Protein AF-A0A8K0MNE6-F1 (afdb_monomer_lite)

Organism: NCBI:txid2594499

Sequence (182 aa):
MGFVEKFNNKGNHTYKLGYNEFSDLTTQEFLTYYIGYKKPTHYSKSSGSKSFMYENLTTLQLAWIGKTKELSPLSSTKVNMEKVVNQLFEKRPKQFGIEGALPLKRDLTRFVKWPMTVQIQRKRRILRQRLKVPPALNQFTKTLDKNLPTSLFKMLLKYRPEDKAAKKECLLKRAQAKADLL

Secondary structure (DSSP, 8-state):
-HHHHHHHTT---SS-----TTSS--HHHHHHHHH-----SS----S---------TTTTSSSSS----PPPPP------------TT-------BSTTSBPPPP---TTTS---HHHHHHHHHHHHHHHS---HHHHGGGSPPPSHHHHHHHHHHHHTPPPPHHHHHHHHHHHHHHHHTT-

Structure (mmCIF, N/CA/C/O backbone):
data_AF-A0A8K0MNE6-F1
#
_entry.id   AF-A0A8K0MNE6-F1
#
loop_
_atom_site.group_PDB
_atom_site.id
_atom_site.type_symbol
_atom_site.label_atom_id
_atom_site.label_alt_id
_atom_site.label_comp_id
_atom_site.label_asym_id
_atom_site.label_entity_id
_atom_site.label_seq_id
_atom_site.pdbx_PDB_ins_code
_atom_site.Cartn_x
_atom_site.Cartn_y
_atom_site.Cartn_z
_atom_site.occupancy
_atom_site.B_iso_or_equiv
_atom_site.auth_seq_id
_atom_site.auth_comp_id
_atom_site.auth_asym_id
_atom_site.auth_atom_id
_atom_site.pdbx_PDB_model_num
ATOM 1 N N . MET A 1 1 ? 6.691 30.026 -12.404 1.00 59.22 1 MET A N 1
ATOM 2 C CA . MET A 1 1 ? 5.720 30.759 -11.560 1.00 59.22 1 MET A CA 1
ATOM 3 C C . MET A 1 1 ? 4.445 31.214 -12.280 1.00 59.22 1 MET A C 1
ATOM 5 O O . MET A 1 1 ? 3.409 31.267 -11.636 1.00 59.22 1 MET A O 1
ATOM 9 N N . GLY A 1 2 ? 4.445 31.462 -13.597 1.00 71.50 2 GLY A N 1
ATOM 10 C CA . GLY A 1 2 ? 3.305 32.120 -14.261 1.00 71.50 2 GLY A CA 1
ATOM 11 C C . GLY A 1 2 ? 2.041 31.295 -14.561 1.00 71.50 2 GLY A C 1
ATOM 12 O O . GLY A 1 2 ? 1.123 31.847 -15.149 1.00 71.50 2 GLY A O 1
ATOM 13 N N . PHE A 1 3 ? 1.951 29.998 -14.237 1.00 78.06 3 PHE A N 1
ATOM 14 C CA . PHE A 1 3 ? 0.751 29.201 -14.571 1.00 78.06 3 PHE A CA 1
ATOM 15 C C . PHE A 1 3 ? -0.410 29.447 -13.596 1.00 78.06 3 PHE A C 1
ATOM 17 O O . PHE A 1 3 ? -1.536 29.683 -14.024 1.00 78.06 3 PHE A O 1
ATOM 24 N N . VAL A 1 4 ? -0.121 29.443 -12.291 1.00 82.25 4 VAL A N 1
ATOM 25 C CA . VAL A 1 4 ? -1.119 29.667 -11.230 1.00 82.25 4 VAL A CA 1
ATOM 26 C C . VAL A 1 4 ? -1.708 31.078 -11.323 1.00 82.25 4 VAL A C 1
ATOM 28 O O . VAL A 1 4 ? -2.921 31.247 -11.247 1.00 82.25 4 VAL A O 1
ATOM 31 N N . GLU A 1 5 ? -0.867 32.079 -11.582 1.00 83.12 5 GLU A N 1
ATOM 32 C CA . GLU A 1 5 ? -1.290 33.473 -11.762 1.00 83.12 5 GLU A CA 1
ATOM 33 C C . GLU A 1 5 ? -2.147 33.658 -13.020 1.00 83.12 5 GLU A C 1
ATOM 35 O O . GLU A 1 5 ? -3.232 34.230 -12.948 1.00 83.12 5 GLU A O 1
ATOM 40 N N . LYS A 1 6 ? -1.720 33.103 -14.165 1.00 87.12 6 LYS A N 1
ATOM 41 C CA . LYS A 1 6 ? -2.508 33.141 -15.408 1.00 87.12 6 LYS A CA 1
ATOM 42 C C . LYS A 1 6 ? -3.863 32.450 -15.258 1.00 87.12 6 LYS A C 1
ATOM 44 O O . LYS A 1 6 ? -4.834 32.919 -15.840 1.00 87.12 6 LYS A O 1
ATOM 49 N N . PHE A 1 7 ? -3.935 31.357 -14.494 1.00 84.00 7 PHE A N 1
ATOM 50 C CA . PHE A 1 7 ? -5.188 30.658 -14.210 1.00 84.00 7 PHE A CA 1
ATOM 51 C C . PHE A 1 7 ? -6.107 31.503 -13.323 1.00 84.00 7 PHE A C 1
ATOM 53 O O . PHE A 1 7 ? -7.254 31.733 -13.683 1.00 84.00 7 PHE A O 1
ATOM 60 N N . ASN A 1 8 ? -5.597 32.045 -12.216 1.00 84.81 8 ASN A N 1
ATOM 61 C CA . ASN A 1 8 ? -6.397 32.857 -11.293 1.00 84.81 8 ASN A CA 1
ATOM 62 C C . ASN A 1 8 ? -6.928 34.152 -11.930 1.00 84.81 8 ASN A C 1
ATOM 64 O O . ASN A 1 8 ? -8.013 34.605 -11.572 1.00 84.81 8 ASN A O 1
ATOM 68 N N . ASN A 1 9 ? -6.197 34.721 -12.890 1.00 85.88 9 ASN A N 1
ATOM 69 C CA . ASN A 1 9 ? -6.593 35.943 -13.591 1.00 85.88 9 ASN A CA 1
ATOM 70 C C . ASN A 1 9 ? -7.621 35.701 -14.712 1.00 85.88 9 ASN A C 1
ATOM 72 O O . ASN A 1 9 ? -8.207 36.659 -15.208 1.00 85.88 9 ASN A O 1
ATOM 76 N N . LYS A 1 10 ? -7.869 34.446 -15.121 1.00 83.31 10 LYS A N 1
ATOM 77 C CA . LYS A 1 10 ? -8.731 34.107 -16.271 1.00 83.31 10 LYS A CA 1
ATOM 78 C C . LYS A 1 10 ? -10.233 34.033 -15.939 1.00 83.31 10 LYS A C 1
ATOM 80 O O . LYS A 1 10 ? -10.999 33.573 -16.774 1.00 83.31 10 LYS A O 1
ATOM 85 N N . GLY A 1 11 ? -10.637 34.505 -14.754 1.00 71.00 11 GLY A N 1
ATOM 86 C CA . GLY A 1 11 ? -12.006 34.857 -14.351 1.00 71.00 11 GLY A CA 1
ATOM 87 C C . GLY A 1 11 ? -13.129 33.941 -14.850 1.00 71.00 11 GLY A C 1
ATOM 88 O O . GLY A 1 11 ? -13.609 34.139 -15.954 1.00 71.00 11 GLY A O 1
ATOM 89 N N . ASN A 1 12 ? -13.537 32.966 -14.023 1.00 77.38 12 ASN A N 1
ATOM 90 C CA . ASN A 1 12 ? -14.841 32.260 -13.985 1.00 77.38 12 ASN A CA 1
ATOM 91 C C . ASN A 1 12 ? -14.728 31.057 -13.021 1.00 77.38 12 ASN A C 1
ATOM 93 O O . ASN A 1 12 ? -15.023 29.914 -13.378 1.00 77.38 12 ASN A O 1
ATOM 97 N N . HIS A 1 13 ? -14.124 31.253 -11.844 1.00 81.19 13 HIS A N 1
ATOM 98 C CA . HIS A 1 13 ? -13.764 30.166 -10.923 1.00 81.19 13 HIS A CA 1
ATOM 99 C C . HIS A 1 13 ? -14.214 30.558 -9.515 1.00 81.19 13 HIS A C 1
ATOM 101 O O . HIS A 1 13 ? -13.959 31.675 -9.074 1.00 81.19 13 HIS A O 1
ATOM 107 N N . THR A 1 14 ? -14.864 29.649 -8.790 1.00 85.69 14 THR A N 1
ATOM 108 C CA . THR A 1 14 ? -15.311 29.870 -7.399 1.00 85.69 14 THR A CA 1
ATOM 109 C C . THR A 1 14 ? -14.202 29.644 -6.365 1.00 85.69 14 THR A C 1
ATOM 111 O O . THR A 1 14 ? -14.434 29.758 -5.165 1.00 85.69 14 THR A O 1
ATOM 114 N N . TYR A 1 15 ? -12.990 29.312 -6.816 1.00 78.12 15 TYR A N 1
ATOM 115 C CA . TYR A 1 15 ? -11.825 29.026 -5.986 1.00 78.12 15 TYR A CA 1
ATOM 116 C C . TYR A 1 15 ? -10.547 29.563 -6.641 1.00 78.12 15 TYR A C 1
ATOM 118 O O . TYR A 1 15 ? -10.470 29.697 -7.862 1.00 78.12 15 TYR A O 1
ATOM 126 N N . LYS A 1 16 ? -9.532 29.852 -5.819 1.00 79.94 16 LYS A N 1
ATOM 127 C CA . LYS A 1 16 ? -8.205 30.299 -6.263 1.00 79.94 16 LYS A CA 1
ATOM 128 C C . LYS A 1 16 ? -7.199 29.164 -6.111 1.00 79.94 16 LYS A C 1
ATOM 130 O O . LYS A 1 16 ? -7.190 28.480 -5.088 1.00 79.94 16 LYS A O 1
ATOM 135 N N . LEU A 1 17 ? -6.352 28.966 -7.116 1.00 83.81 17 LEU A N 1
ATOM 136 C CA . LEU A 1 17 ? -5.204 28.073 -6.999 1.00 83.81 17 LEU A CA 1
ATOM 137 C C . LEU A 1 17 ? -4.091 28.804 -6.244 1.00 83.81 17 LEU A C 1
ATOM 139 O O . LEU A 1 17 ? -3.763 29.943 -6.566 1.00 83.81 17 LEU A O 1
ATOM 143 N N . GLY A 1 18 ? -3.520 28.154 -5.237 1.00 79.12 18 GLY A N 1
ATOM 144 C CA . GLY A 1 18 ? -2.343 28.628 -4.513 1.00 79.12 18 GLY A CA 1
ATOM 145 C C . GLY A 1 18 ? -1.219 27.608 -4.623 1.00 79.12 18 GLY A C 1
ATOM 146 O O . GLY A 1 18 ? -1.474 26.419 -4.839 1.00 79.12 18 GLY A O 1
ATOM 147 N N . TYR A 1 19 ? 0.023 28.064 -4.482 1.00 76.19 19 TYR A N 1
ATOM 148 C CA . TYR A 1 19 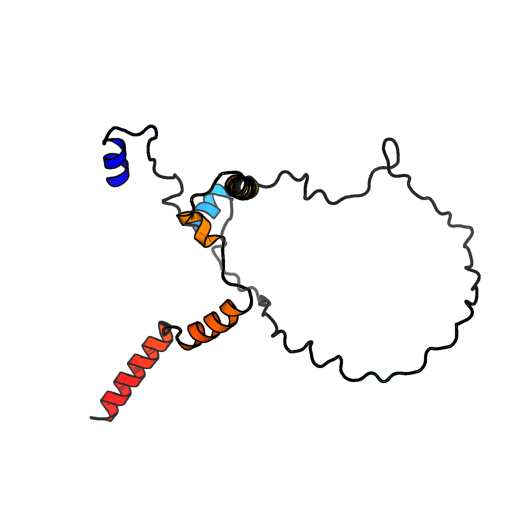? 1.136 27.145 -4.283 1.00 76.19 19 TYR A CA 1
ATOM 149 C C . TYR A 1 19 ? 0.998 26.499 -2.903 1.00 76.19 19 TYR A C 1
ATOM 151 O O . TYR A 1 19 ? 0.651 27.157 -1.925 1.00 76.19 19 TYR A O 1
ATOM 159 N N . ASN A 1 20 ? 1.206 25.186 -2.844 1.00 79.06 20 ASN A N 1
ATOM 160 C CA . ASN A 1 20 ? 1.273 24.479 -1.576 1.00 79.06 20 ASN A CA 1
ATOM 161 C C . ASN A 1 20 ? 2.564 24.907 -0.872 1.00 79.06 20 ASN A C 1
ATOM 163 O O . ASN A 1 20 ? 3.622 24.779 -1.472 1.00 79.06 20 ASN A O 1
ATOM 167 N N . GLU A 1 21 ? 2.505 25.337 0.386 1.00 76.06 21 GLU A N 1
ATOM 168 C CA . GLU A 1 21 ? 3.690 25.766 1.158 1.00 76.06 21 GLU A CA 1
ATOM 169 C C . GLU A 1 21 ? 4.775 24.678 1.247 1.00 76.06 21 GLU A C 1
ATOM 171 O O . GLU A 1 21 ? 5.940 24.961 1.499 1.00 76.06 21 GLU A O 1
ATOM 176 N N . PHE A 1 22 ? 4.402 23.422 0.990 1.00 75.12 22 PHE A N 1
ATOM 177 C CA . PHE A 1 22 ? 5.306 22.275 0.974 1.00 75.12 22 PHE A CA 1
ATOM 178 C C . PHE A 1 22 ? 5.757 21.844 -0.429 1.00 75.12 22 PHE A C 1
ATOM 180 O O . PHE A 1 22 ? 6.366 20.784 -0.549 1.00 75.12 22 PHE A O 1
ATOM 187 N N . SER A 1 23 ? 5.423 22.577 -1.500 1.00 69.94 23 SER A N 1
ATOM 188 C CA . SER A 1 23 ? 5.816 22.193 -2.869 1.00 69.94 23 SER A CA 1
ATOM 189 C C . SER A 1 23 ? 7.316 22.284 -3.102 1.00 69.94 23 SER A C 1
ATOM 191 O O . SER A 1 23 ? 7.852 21.506 -3.887 1.00 69.94 23 SER A O 1
ATOM 193 N N . ASP A 1 24 ? 7.964 23.209 -2.398 1.00 77.12 24 ASP A N 1
ATOM 194 C CA . ASP A 1 24 ? 9.373 23.540 -2.598 1.00 77.12 24 ASP A CA 1
ATOM 195 C C . ASP A 1 24 ? 10.275 22.806 -1.595 1.00 77.12 24 ASP A C 1
ATOM 197 O O . ASP A 1 24 ? 11.495 22.874 -1.699 1.00 77.12 24 ASP A O 1
ATOM 201 N N . LEU A 1 25 ? 9.685 22.065 -0.646 1.00 78.88 25 LEU A N 1
ATOM 202 C CA . LEU A 1 25 ? 10.427 21.281 0.333 1.00 78.88 25 LEU A CA 1
ATOM 203 C C . LEU A 1 25 ? 10.657 19.858 -0.171 1.00 78.88 25 LEU A C 1
ATOM 205 O O . LEU A 1 25 ? 9.726 19.104 -0.475 1.00 78.88 25 LEU A O 1
ATOM 209 N N . THR A 1 26 ? 11.917 19.441 -0.161 1.00 81.94 26 THR A N 1
ATOM 210 C CA . THR A 1 26 ? 12.273 18.029 -0.282 1.00 81.94 26 THR A CA 1
ATOM 211 C C . THR A 1 26 ? 11.704 17.251 0.905 1.00 81.94 26 THR A C 1
ATOM 213 O O . THR A 1 26 ? 11.478 17.777 1.998 1.00 81.94 26 THR A O 1
ATOM 216 N N . THR A 1 27 ? 11.505 15.944 0.729 1.00 78.31 27 THR A N 1
ATOM 217 C CA . THR A 1 27 ? 11.056 15.073 1.827 1.00 78.31 27 THR A CA 1
ATOM 218 C C . THR A 1 27 ? 11.963 15.170 3.050 1.00 78.31 27 THR A C 1
ATOM 220 O O . THR A 1 27 ? 11.479 15.042 4.168 1.00 78.31 27 THR A O 1
ATOM 223 N N . GLN A 1 28 ? 13.258 15.425 2.856 1.00 75.50 28 GLN A N 1
ATOM 224 C CA . GLN A 1 28 ? 14.206 15.593 3.954 1.00 75.50 28 GLN A CA 1
ATOM 225 C C . GLN A 1 28 ? 13.960 16.900 4.712 1.00 75.50 28 GLN A C 1
ATOM 227 O O . GLN A 1 28 ? 13.830 16.859 5.933 1.00 75.50 28 GLN A O 1
ATOM 232 N N . GLU A 1 29 ? 13.820 18.020 4.002 1.00 80.62 29 GLU A N 1
ATOM 233 C CA . GLU A 1 29 ? 13.553 19.334 4.602 1.00 80.62 29 GLU A CA 1
ATOM 234 C C . GLU A 1 29 ? 12.220 19.358 5.356 1.00 80.62 29 GLU A C 1
ATOM 236 O O . GLU A 1 29 ? 12.121 19.892 6.462 1.00 80.62 29 GLU A O 1
ATOM 241 N N . PHE A 1 30 ? 11.191 18.708 4.814 1.00 79.69 30 PHE A N 1
ATOM 242 C CA . PHE A 1 30 ? 9.907 18.604 5.500 1.00 79.69 30 PHE A CA 1
ATOM 243 C C . PHE A 1 30 ? 10.026 17.861 6.845 1.00 79.69 30 PHE A C 1
ATOM 245 O O . PHE A 1 30 ? 9.495 18.321 7.859 1.00 79.69 30 PHE A O 1
ATOM 252 N N . LEU A 1 31 ? 10.747 16.730 6.883 1.00 80.75 31 LEU A N 1
ATOM 253 C CA . LEU A 1 31 ? 10.957 15.954 8.113 1.00 80.75 31 LEU A CA 1
ATOM 254 C C . LEU A 1 31 ? 11.739 16.751 9.170 1.00 80.75 31 LEU A C 1
ATOM 256 O O . LEU A 1 31 ? 11.421 16.677 10.360 1.00 80.75 31 LEU A O 1
ATOM 260 N N . THR A 1 32 ? 12.756 17.503 8.750 1.00 77.75 32 THR A N 1
ATOM 261 C CA . THR A 1 32 ? 13.617 18.257 9.668 1.00 77.75 32 THR A CA 1
ATOM 262 C C . THR A 1 32 ? 12.877 19.427 10.308 1.00 77.75 32 THR A C 1
ATOM 264 O O . THR A 1 32 ? 12.919 19.561 11.531 1.00 77.75 32 THR A O 1
ATOM 267 N N . TYR A 1 33 ? 12.175 20.246 9.515 1.00 77.06 33 TYR A N 1
ATOM 268 C CA . TYR A 1 33 ? 11.545 21.478 10.006 1.00 77.06 33 TYR A CA 1
ATOM 269 C C . TYR A 1 33 ? 10.238 21.231 10.762 1.00 77.06 33 TYR A C 1
ATOM 271 O O . TYR A 1 33 ? 9.994 21.875 11.778 1.00 77.06 33 TYR A O 1
ATOM 279 N N . TYR A 1 34 ? 9.411 20.285 10.310 1.00 78.00 34 TYR A N 1
ATOM 280 C CA . TYR A 1 34 ? 8.071 20.092 10.881 1.00 78.00 34 TYR A CA 1
ATOM 281 C C . TYR A 1 34 ? 7.979 18.946 11.884 1.00 78.00 34 TYR A C 1
ATOM 283 O O . TYR A 1 34 ? 7.074 18.929 12.716 1.00 78.00 34 TYR A O 1
ATOM 291 N N . ILE A 1 35 ? 8.886 17.973 11.809 1.00 79.25 35 ILE A N 1
ATOM 292 C CA . ILE A 1 35 ? 8.827 16.753 12.631 1.00 79.25 35 ILE A CA 1
ATOM 293 C C . ILE A 1 35 ? 9.985 16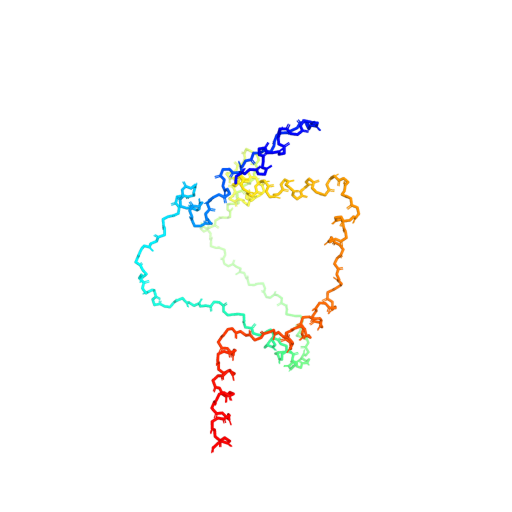.709 13.639 1.00 79.25 35 ILE A C 1
ATOM 295 O O . ILE A 1 35 ? 10.044 15.815 14.478 1.00 79.25 35 ILE A O 1
ATOM 299 N N . GLY A 1 36 ? 10.901 17.685 13.590 1.00 73.31 36 GLY A N 1
ATOM 300 C CA . GLY A 1 36 ? 12.042 17.778 14.503 1.00 73.31 36 GLY A CA 1
ATOM 301 C C . GLY A 1 36 ? 13.049 16.638 14.336 1.00 73.31 36 GLY A C 1
ATOM 302 O O . GLY A 1 36 ? 13.847 16.376 15.237 1.00 73.31 36 GLY A O 1
ATOM 303 N N . TYR A 1 37 ? 13.020 15.933 13.200 1.00 67.62 37 TYR A N 1
ATOM 304 C CA . TYR A 1 37 ? 13.916 14.813 12.945 1.00 67.62 37 TYR A CA 1
ATOM 305 C C . TYR A 1 37 ? 15.313 15.329 12.580 1.00 67.62 37 TYR A C 1
ATOM 307 O O . TYR A 1 37 ? 15.544 15.781 11.460 1.00 67.62 37 TYR A O 1
ATOM 315 N N . LYS A 1 38 ? 16.267 15.265 13.516 1.00 66.94 38 LYS A N 1
ATOM 316 C CA . LYS A 1 38 ? 17.671 15.615 13.251 1.00 66.94 38 LYS A CA 1
ATOM 317 C C . LYS A 1 38 ? 18.404 14.421 12.633 1.00 66.94 38 LYS A C 1
ATOM 319 O O . LYS A 1 38 ? 18.664 13.430 13.311 1.00 66.94 38 LYS A O 1
ATOM 324 N N . LYS A 1 39 ? 18.753 14.516 11.346 1.00 62.16 39 LYS A N 1
ATOM 325 C CA . LYS A 1 39 ? 19.604 13.524 10.670 1.00 62.16 39 LYS A CA 1
ATOM 326 C C . LYS A 1 39 ? 21.042 13.639 11.211 1.00 62.16 39 LYS A C 1
ATOM 328 O O . LYS A 1 39 ? 21.617 14.720 11.102 1.00 62.16 39 LYS A O 1
ATOM 333 N N . PRO A 1 40 ? 21.641 12.571 11.765 1.00 63.16 40 PRO A N 1
ATOM 334 C CA . PRO A 1 40 ? 23.030 12.613 12.209 1.00 63.16 40 PRO A CA 1
ATOM 335 C C . PRO A 1 40 ? 23.969 12.844 11.014 1.00 63.16 40 PRO A C 1
ATOM 337 O O . PRO A 1 40 ? 23.878 12.161 9.993 1.00 63.16 40 PRO A O 1
ATOM 340 N N . THR A 1 41 ? 24.864 13.826 11.148 1.00 59.28 41 THR A N 1
ATOM 341 C CA . THR A 1 41 ? 25.866 14.244 10.146 1.00 59.28 41 THR A CA 1
ATOM 342 C C . THR A 1 41 ? 27.102 13.348 10.110 1.00 59.28 41 THR A C 1
ATOM 344 O O . THR A 1 41 ? 27.932 13.472 9.216 1.00 59.28 41 THR A O 1
ATOM 347 N N . HIS A 1 42 ? 27.209 12.404 11.043 1.00 50.66 42 HIS A N 1
ATOM 348 C CA . HIS A 1 42 ? 28.301 11.443 11.116 1.00 50.66 42 HIS A CA 1
ATOM 349 C C . HIS A 1 42 ? 27.694 10.046 11.065 1.00 50.66 42 HIS A C 1
ATOM 351 O O . HIS A 1 42 ? 26.983 9.626 11.979 1.00 50.66 42 HIS A O 1
ATOM 357 N N . TYR A 1 43 ? 27.940 9.331 9.969 1.00 50.84 43 TYR A N 1
ATOM 358 C CA . TYR A 1 43 ? 27.625 7.912 9.885 1.00 50.84 43 TYR A CA 1
ATOM 359 C C . TYR A 1 43 ? 28.606 7.155 10.781 1.00 50.84 43 TYR A C 1
ATOM 361 O O . TYR A 1 43 ? 29.657 6.699 10.332 1.00 50.84 43 TYR A O 1
ATOM 369 N N . SER A 1 44 ? 28.268 7.018 12.060 1.00 53.56 44 SER A N 1
ATOM 370 C CA . SER A 1 44 ? 28.874 5.996 12.904 1.00 53.56 44 SER A CA 1
ATOM 371 C C . SER A 1 44 ? 28.543 4.650 12.265 1.00 53.56 44 SER A C 1
ATOM 373 O O . SER A 1 44 ? 27.369 4.290 12.152 1.00 53.56 44 SER A O 1
ATOM 375 N N . LYS A 1 45 ? 29.564 3.930 11.786 1.00 49.38 45 LYS A N 1
ATOM 376 C CA . LYS A 1 45 ? 29.427 2.543 11.329 1.00 49.38 45 LYS A CA 1
ATOM 377 C C . LYS A 1 45 ? 28.854 1.735 12.493 1.00 49.38 45 LYS A C 1
ATOM 379 O O . LYS A 1 45 ? 29.587 1.359 13.399 1.00 49.38 45 LYS A O 1
ATOM 384 N N . SER A 1 46 ? 27.545 1.497 12.488 1.00 50.59 46 SER A N 1
ATOM 385 C CA . SER A 1 46 ? 26.961 0.478 13.347 1.00 50.59 46 SER A CA 1
ATOM 386 C C . SER A 1 46 ? 27.389 -0.866 12.775 1.00 50.59 46 SER A C 1
ATOM 388 O O . SER A 1 46 ? 27.044 -1.241 11.653 1.00 50.59 46 SER A O 1
ATOM 390 N N . SER A 1 47 ? 28.225 -1.569 13.527 1.00 59.62 47 SER A N 1
ATOM 391 C CA . SER A 1 47 ? 28.495 -2.976 13.301 1.00 59.62 47 SER A CA 1
ATOM 392 C C . SER A 1 47 ? 27.172 -3.739 13.422 1.00 59.62 47 SER A C 1
ATOM 394 O O . SER A 1 47 ? 26.586 -3.842 14.494 1.00 59.62 47 SER A O 1
ATOM 396 N N . GLY A 1 48 ? 26.686 -4.260 12.294 1.00 58.25 48 GLY A N 1
ATOM 397 C CA . GLY A 1 48 ? 25.645 -5.287 12.272 1.00 58.25 48 GLY A CA 1
ATOM 398 C C . GLY A 1 48 ? 24.199 -4.788 12.282 1.00 58.25 48 GLY A C 1
ATOM 399 O O . GLY A 1 48 ? 23.423 -5.137 13.166 1.00 58.25 48 GLY A O 1
ATOM 400 N N . SER A 1 49 ? 23.782 -4.082 11.230 1.00 51.16 49 SER A N 1
ATOM 401 C CA . SER A 1 49 ? 22.373 -4.120 10.823 1.00 51.16 49 SER A CA 1
ATOM 402 C C . SER A 1 49 ? 22.074 -5.515 10.261 1.00 51.16 49 SER A C 1
ATOM 404 O O . SER A 1 49 ? 22.497 -5.845 9.151 1.00 51.16 49 SER A O 1
ATOM 406 N N . LYS A 1 50 ? 21.379 -6.366 11.029 1.00 57.78 50 LYS A N 1
ATOM 407 C CA . LYS A 1 50 ? 20.752 -7.576 10.480 1.00 57.78 50 LYS A CA 1
ATOM 408 C C . LYS A 1 50 ? 19.654 -7.127 9.518 1.00 57.78 50 LYS A C 1
ATOM 410 O O . LYS A 1 50 ? 18.540 -6.818 9.932 1.00 57.78 50 LYS A O 1
ATOM 415 N N . SER A 1 51 ? 20.000 -7.073 8.235 1.00 53.03 51 SER A N 1
ATOM 416 C CA . SER A 1 51 ? 19.042 -6.989 7.138 1.00 53.03 51 SER A CA 1
ATOM 417 C C . SER A 1 51 ? 18.033 -8.122 7.301 1.00 53.03 51 SER A C 1
ATOM 419 O O . SER A 1 51 ? 18.401 -9.295 7.251 1.00 53.03 51 SER A O 1
ATOM 421 N N . PHE A 1 52 ? 16.772 -7.774 7.546 1.00 51.72 52 PHE A N 1
ATOM 422 C CA . PHE A 1 52 ? 15.666 -8.720 7.508 1.00 51.72 52 PHE A CA 1
ATOM 423 C C . PHE A 1 52 ? 15.477 -9.147 6.050 1.00 51.72 52 PHE A C 1
ATOM 425 O O . PHE A 1 52 ? 14.798 -8.480 5.270 1.00 51.72 52 PHE A O 1
ATOM 432 N N . MET A 1 53 ? 16.161 -10.220 5.664 1.00 47.00 53 MET A N 1
ATOM 433 C CA . MET A 1 53 ? 15.959 -10.874 4.380 1.00 47.00 53 MET A CA 1
ATOM 434 C C . MET A 1 53 ? 14.661 -11.679 4.460 1.00 47.00 53 MET A C 1
ATOM 436 O O . MET A 1 53 ? 14.401 -12.353 5.456 1.00 47.00 53 MET A O 1
ATOM 440 N N . TYR A 1 54 ? 13.839 -11.605 3.415 1.00 36.91 54 TYR A N 1
ATOM 441 C CA . TYR A 1 54 ? 12.756 -12.564 3.231 1.00 36.91 54 TYR A CA 1
ATOM 442 C C . TYR A 1 54 ? 13.393 -13.926 2.939 1.00 36.91 54 TYR A C 1
ATOM 444 O O . TYR A 1 54 ? 13.946 -14.136 1.861 1.00 36.91 54 TYR A O 1
ATOM 452 N N . GLU A 1 55 ? 13.333 -14.833 3.909 1.00 49.81 55 GLU A N 1
ATOM 453 C CA . GLU A 1 55 ? 13.573 -16.254 3.675 1.00 49.81 55 GLU A CA 1
ATOM 454 C C . GLU A 1 55 ? 12.551 -16.761 2.644 1.00 49.81 55 GLU A C 1
ATOM 456 O O . GLU A 1 55 ? 11.350 -16.483 2.737 1.00 49.81 55 GLU A O 1
ATOM 461 N N . ASN A 1 56 ? 13.040 -17.472 1.626 1.00 56.09 56 ASN A N 1
ATOM 462 C CA . ASN A 1 56 ? 12.210 -18.078 0.592 1.00 56.09 56 ASN A CA 1
ATOM 463 C C . ASN A 1 56 ? 11.212 -19.051 1.239 1.00 56.09 56 ASN A C 1
ATOM 465 O O . ASN A 1 56 ? 11.594 -19.974 1.953 1.00 56.09 56 ASN A O 1
ATOM 469 N N . LEU A 1 57 ? 9.922 -18.861 0.953 1.00 52.91 57 LEU A N 1
ATOM 470 C CA . LEU A 1 57 ? 8.784 -19.572 1.557 1.00 52.91 57 LEU A CA 1
ATOM 471 C C . LEU A 1 57 ? 8.684 -21.075 1.202 1.00 52.91 57 LEU A C 1
ATOM 473 O O . LEU A 1 57 ? 7.639 -21.686 1.411 1.00 52.91 57 LEU A O 1
ATOM 477 N N . THR A 1 58 ? 9.742 -21.694 0.682 1.00 52.62 58 THR A N 1
ATOM 478 C CA . THR A 1 58 ? 9.738 -23.091 0.219 1.00 52.62 58 THR A CA 1
ATOM 479 C C . THR A 1 58 ? 10.180 -24.093 1.295 1.00 52.62 58 THR A C 1
ATOM 481 O O . THR A 1 58 ? 9.915 -25.285 1.166 1.00 52.62 58 THR A O 1
ATOM 484 N N . THR A 1 59 ? 10.801 -23.646 2.391 1.00 45.41 59 THR A N 1
ATOM 485 C CA . THR A 1 59 ? 11.370 -24.538 3.425 1.00 45.41 59 THR A CA 1
ATOM 486 C C . THR A 1 59 ? 10.328 -25.116 4.391 1.00 45.41 59 THR A C 1
ATOM 488 O O . THR A 1 59 ? 10.614 -26.066 5.113 1.00 45.41 59 THR A O 1
ATOM 491 N N . LEU A 1 60 ? 9.096 -24.592 4.398 1.00 53.91 60 LEU A N 1
ATOM 492 C CA . LEU A 1 60 ? 8.030 -25.049 5.302 1.00 53.91 60 LEU A CA 1
ATOM 493 C C . LEU A 1 60 ? 7.153 -26.173 4.726 1.00 53.91 60 LEU A C 1
ATOM 495 O O . LEU A 1 60 ? 6.289 -26.685 5.434 1.00 53.91 60 LEU A O 1
ATOM 499 N N . GLN A 1 61 ? 7.370 -26.587 3.473 1.00 43.81 61 GLN A N 1
ATOM 500 C CA . GLN A 1 61 ? 6.487 -27.545 2.792 1.00 43.81 61 GLN A CA 1
ATOM 501 C C . GLN A 1 61 ? 6.979 -29.005 2.814 1.00 43.81 61 GLN A C 1
ATOM 503 O O . GLN A 1 61 ? 6.207 -29.898 2.482 1.00 43.81 61 GLN A O 1
ATOM 508 N N . LEU A 1 62 ? 8.216 -29.279 3.254 1.00 49.22 62 LEU A N 1
ATOM 509 C CA . LEU A 1 62 ? 8.798 -30.636 3.264 1.00 49.22 62 LEU A CA 1
ATOM 510 C C . LEU A 1 62 ? 8.915 -31.285 4.657 1.00 49.22 62 LEU A C 1
ATOM 512 O O . LEU A 1 62 ? 9.370 -32.417 4.761 1.00 49.22 62 LEU A O 1
ATOM 516 N N . ALA A 1 63 ? 8.462 -30.624 5.727 1.00 47.88 63 ALA A N 1
ATOM 517 C CA . ALA A 1 63 ? 8.555 -31.155 7.097 1.00 47.88 63 ALA A CA 1
ATOM 518 C C . ALA A 1 63 ? 7.328 -31.978 7.560 1.00 47.88 63 ALA A C 1
ATOM 520 O O . ALA A 1 63 ? 7.301 -32.444 8.695 1.00 47.88 63 ALA A O 1
ATOM 521 N N . TRP A 1 64 ? 6.310 -32.158 6.708 1.00 41.00 64 TRP A N 1
ATOM 522 C CA . TRP A 1 64 ? 5.022 -32.782 7.070 1.00 41.00 64 TRP A CA 1
ATOM 523 C C . TRP A 1 64 ? 4.685 -34.053 6.275 1.00 41.00 64 TRP A C 1
ATOM 525 O O . TRP A 1 64 ? 3.519 -34.411 6.131 1.00 41.00 64 TRP A O 1
ATOM 535 N N . ILE A 1 65 ? 5.688 -34.768 5.766 1.00 51.47 65 ILE A N 1
ATOM 536 C CA . ILE A 1 65 ? 5.498 -36.103 5.182 1.00 51.47 65 ILE A CA 1
ATOM 537 C C . ILE A 1 65 ? 6.375 -37.071 5.968 1.00 51.47 65 ILE A C 1
ATOM 539 O O . ILE A 1 65 ? 7.573 -37.179 5.735 1.00 51.47 65 ILE A O 1
ATOM 543 N N . GLY A 1 66 ? 5.766 -37.728 6.955 1.00 51.56 66 GLY A N 1
ATOM 544 C CA . GLY A 1 66 ? 6.421 -38.778 7.732 1.00 51.56 66 GLY A CA 1
ATOM 545 C C . GLY A 1 66 ? 6.070 -38.773 9.215 1.00 51.56 66 GLY A C 1
ATOM 546 O O . GLY A 1 66 ? 6.951 -38.625 10.058 1.00 51.56 66 GLY A O 1
ATOM 547 N N . LYS A 1 67 ? 4.797 -38.975 9.566 1.00 42.81 67 LYS A N 1
ATOM 548 C CA . LYS A 1 67 ? 4.475 -39.568 10.869 1.00 42.81 67 LYS A CA 1
ATOM 549 C C . LYS A 1 67 ? 3.342 -40.571 10.694 1.00 42.81 67 LYS A C 1
ATOM 551 O O . LYS A 1 67 ? 2.216 -40.226 10.345 1.00 42.81 67 LYS A O 1
ATOM 556 N N . THR A 1 68 ? 3.721 -41.829 10.836 1.00 39.00 68 THR A N 1
ATOM 557 C CA . THR A 1 68 ? 2.891 -43.026 10.811 1.00 39.00 68 THR A CA 1
ATOM 558 C C . THR A 1 68 ? 1.795 -42.964 11.875 1.00 39.00 68 THR A C 1
ATOM 560 O O . THR A 1 68 ? 1.988 -42.419 12.960 1.00 39.00 68 THR A O 1
ATOM 563 N N . LYS A 1 69 ? 0.627 -43.523 11.537 1.00 46.97 69 LYS A N 1
ATOM 564 C CA . LYS A 1 69 ? -0.495 -43.765 12.449 1.00 46.97 69 LYS A CA 1
ATOM 565 C C . LYS A 1 69 ? -0.061 -44.767 13.521 1.00 46.97 69 LYS A C 1
ATOM 567 O O . LYS A 1 69 ? -0.065 -45.965 13.263 1.00 46.97 69 LYS A O 1
ATOM 572 N N . GLU A 1 70 ? 0.285 -44.277 14.703 1.00 41.06 70 GLU A N 1
ATOM 573 C CA . GLU A 1 70 ? 0.258 -45.084 15.919 1.00 41.06 70 GLU A CA 1
ATOM 574 C C . GLU A 1 70 ? -1.100 -44.931 16.608 1.00 41.06 70 GLU A C 1
ATOM 576 O O . GLU A 1 70 ? -1.717 -43.863 16.608 1.00 41.06 70 GLU A O 1
ATOM 581 N N . LEU A 1 71 ? -1.583 -46.064 17.108 1.00 48.41 71 LEU A N 1
ATOM 582 C CA . LEU A 1 71 ? -2.885 -46.269 17.723 1.00 48.41 71 LEU A CA 1
ATOM 583 C C . LEU A 1 71 ? -3.077 -45.357 18.941 1.00 48.41 71 LEU A C 1
ATOM 585 O O . LEU A 1 71 ? -2.171 -45.158 19.748 1.00 48.41 71 LEU A O 1
ATOM 589 N N . SER A 1 72 ? -4.292 -44.827 19.071 1.00 46.34 72 SER A N 1
ATOM 590 C CA . SER A 1 72 ? -4.739 -44.028 20.211 1.00 46.34 72 SER A CA 1
ATOM 591 C C . SER A 1 72 ? -4.457 -44.744 21.539 1.00 46.34 72 SER A C 1
ATOM 593 O O . SER A 1 72 ? -4.915 -45.882 21.695 1.00 46.34 72 SER A O 1
ATOM 595 N N . PRO A 1 73 ? -3.796 -44.106 22.523 1.00 46.28 73 PRO A N 1
ATOM 596 C CA . PRO A 1 73 ? -3.733 -44.671 23.857 1.00 46.28 73 PRO A CA 1
ATOM 597 C C . PRO A 1 73 ? -5.142 -44.653 24.453 1.00 46.28 73 PRO A C 1
ATOM 599 O O . PRO A 1 73 ? -5.821 -43.623 24.476 1.00 46.28 73 PRO A O 1
ATOM 602 N N . LEU A 1 74 ? -5.575 -45.831 24.898 1.00 41.75 74 LEU A N 1
ATOM 603 C CA . LEU A 1 74 ? -6.758 -46.041 25.717 1.00 41.75 74 LEU A CA 1
ATOM 604 C C . LEU A 1 74 ? -6.764 -45.019 26.863 1.00 41.75 74 LEU A C 1
ATOM 606 O O . LEU A 1 74 ? -5.733 -44.770 27.488 1.00 41.75 74 LEU A O 1
ATOM 610 N N . SER A 1 75 ? -7.932 -44.414 27.078 1.00 49.72 75 SER A N 1
ATOM 611 C CA . SER A 1 75 ? -8.249 -43.419 28.102 1.00 49.72 75 SER A CA 1
ATOM 612 C C . SER A 1 75 ? -7.376 -43.531 29.353 1.00 49.72 75 SER A C 1
ATOM 614 O O . SER A 1 75 ? -7.563 -44.431 30.173 1.00 49.72 75 SER A O 1
ATOM 616 N N . SER A 1 76 ? -6.449 -42.587 29.523 1.00 47.75 76 SER A N 1
ATOM 617 C CA . SER A 1 76 ? -5.737 -42.423 30.780 1.00 47.75 76 SER A CA 1
ATOM 618 C C . SER A 1 76 ? -6.741 -41.990 31.844 1.00 47.75 76 SER A C 1
ATOM 620 O O . SER A 1 76 ? -7.261 -40.870 31.846 1.00 47.75 76 SER A O 1
ATOM 622 N N . THR A 1 77 ? -7.045 -42.916 32.747 1.00 48.72 77 THR A N 1
ATOM 623 C CA . THR A 1 77 ? -7.692 -42.640 34.024 1.00 48.72 77 THR A CA 1
ATOM 624 C C . THR A 1 77 ? -6.972 -41.450 34.646 1.00 48.72 77 THR A C 1
ATOM 626 O O . THR A 1 77 ? -5.773 -41.517 34.918 1.00 48.72 77 THR A O 1
ATOM 629 N N . LYS A 1 78 ? -7.675 -40.322 34.803 1.00 57.28 78 LYS A N 1
ATOM 630 C CA . LYS A 1 78 ? -7.128 -39.137 35.466 1.00 57.28 78 LYS A CA 1
ATOM 631 C C . LYS A 1 78 ? -6.811 -39.528 36.903 1.00 57.28 78 LYS A C 1
ATOM 633 O O . LYS A 1 78 ? -7.708 -39.574 37.739 1.00 57.28 78 LYS A O 1
ATOM 638 N N . VAL A 1 79 ? -5.544 -39.823 37.176 1.00 50.97 79 VAL A N 1
ATOM 639 C CA . VAL A 1 79 ? -5.057 -39.972 38.542 1.00 50.97 79 VAL A CA 1
ATOM 640 C C . VAL A 1 79 ? -5.221 -38.604 39.186 1.00 50.97 79 VAL A C 1
ATOM 642 O O . VAL A 1 79 ? -4.586 -37.624 38.789 1.00 50.97 79 VAL A O 1
ATOM 645 N N . ASN A 1 80 ? -6.174 -38.527 40.108 1.00 58.44 80 ASN A N 1
ATOM 646 C CA . ASN A 1 80 ? -6.489 -37.330 40.859 1.00 58.44 80 ASN A CA 1
ATOM 647 C C . ASN A 1 80 ? -5.354 -37.140 41.869 1.00 58.44 80 ASN A C 1
ATOM 649 O O . ASN A 1 80 ? -5.422 -37.617 42.994 1.00 58.44 80 ASN A O 1
ATOM 653 N N . MET A 1 81 ? -4.246 -36.548 41.420 1.00 56.75 81 MET A N 1
ATOM 654 C CA . MET A 1 81 ? -3.176 -36.148 42.323 1.00 56.75 81 MET A CA 1
ATOM 655 C C . MET A 1 81 ? -3.746 -35.054 43.221 1.00 56.75 81 MET A C 1
ATOM 657 O O . MET A 1 81 ? -4.042 -33.954 42.740 1.00 56.75 81 MET A O 1
ATOM 661 N N . GLU A 1 82 ? -3.943 -35.373 44.500 1.00 67.19 82 GLU A N 1
ATOM 662 C CA . GLU A 1 82 ? -4.305 -34.393 45.517 1.00 67.19 82 GLU A CA 1
ATOM 663 C C . GLU A 1 82 ? -3.281 -33.262 45.472 1.00 67.19 82 GLU A C 1
ATOM 665 O O . GLU A 1 82 ? -2.100 -33.422 45.783 1.00 67.19 82 GLU A O 1
ATOM 670 N N . LYS A 1 83 ? -3.728 -32.095 45.006 1.00 69.62 83 LYS A N 1
ATOM 671 C CA . LYS A 1 83 ? -2.918 -30.886 45.057 1.00 69.62 83 LYS A CA 1
ATOM 672 C C . LYS A 1 83 ? -2.753 -30.568 46.533 1.00 69.62 83 LYS A C 1
ATOM 674 O O . LYS A 1 83 ? -3.733 -30.211 47.175 1.00 69.62 83 LYS A O 1
ATOM 679 N N . VAL A 1 84 ? -1.536 -30.699 47.054 1.00 68.88 84 VAL A N 1
ATOM 680 C CA . VAL A 1 84 ? -1.172 -30.229 48.394 1.00 68.88 84 VAL A CA 1
ATOM 681 C C . VAL A 1 84 ? -1.477 -28.729 48.446 1.00 68.88 84 VAL A C 1
ATOM 683 O O . VAL A 1 84 ? -0.722 -27.905 47.926 1.00 68.88 84 VAL A O 1
ATOM 686 N N . VAL A 1 85 ? -2.649 -28.368 48.975 1.00 69.31 85 VAL A N 1
ATOM 687 C CA . VAL A 1 85 ? -3.079 -26.974 49.098 1.00 69.31 85 VAL A CA 1
ATOM 688 C C . VAL A 1 85 ? -2.359 -26.399 50.303 1.00 69.31 85 VAL A C 1
ATOM 690 O O . VAL A 1 85 ? -2.645 -26.739 51.448 1.00 69.31 85 VAL A O 1
ATOM 693 N N . ASN A 1 86 ? -1.382 -25.545 50.029 1.00 78.88 86 ASN A N 1
ATOM 694 C CA . ASN A 1 86 ? -0.626 -24.872 51.064 1.00 78.88 86 ASN A CA 1
ATOM 695 C C . ASN A 1 86 ? -1.554 -23.874 51.783 1.00 78.88 86 ASN A C 1
ATOM 697 O O . ASN A 1 86 ? -1.989 -22.896 51.173 1.00 78.88 86 ASN A O 1
ATOM 701 N N . GLN A 1 87 ? -1.867 -24.134 53.057 1.00 83.69 87 GLN A N 1
ATOM 702 C CA . GLN A 1 87 ? -2.853 -23.387 53.861 1.00 83.69 87 GLN A CA 1
ATOM 703 C C . GLN A 1 87 ? -2.536 -21.885 53.986 1.00 83.69 87 GLN A C 1
ATOM 705 O O . GLN A 1 87 ? -3.405 -21.093 54.331 1.00 83.69 87 GLN A O 1
ATOM 710 N N . LEU A 1 88 ? -1.303 -21.482 53.669 1.00 87.19 88 LEU A N 1
ATOM 711 C CA . LEU A 1 88 ? -0.854 -20.093 53.694 1.00 87.19 88 LEU A CA 1
ATOM 712 C C . LEU A 1 88 ? -1.395 -19.234 52.531 1.00 87.19 88 LEU A C 1
ATOM 714 O O . LEU A 1 88 ? -1.399 -18.008 52.636 1.00 87.19 88 LEU A O 1
ATOM 718 N N . PHE A 1 89 ? -1.830 -19.833 51.414 1.00 83.25 89 PHE A N 1
ATOM 719 C CA . PHE A 1 89 ? -2.234 -19.085 50.216 1.00 83.25 89 PHE A CA 1
ATOM 720 C C . PHE A 1 89 ? -3.730 -19.202 49.913 1.00 83.25 89 PHE A C 1
ATOM 722 O O . PHE A 1 89 ? -4.234 -20.260 49.545 1.00 83.25 89 PHE A O 1
ATOM 729 N N . GLU A 1 90 ? -4.421 -18.063 49.951 1.00 85.31 90 GLU A N 1
ATOM 730 C CA . GLU A 1 90 ? -5.828 -17.929 49.562 1.00 85.31 90 GLU A CA 1
ATOM 731 C C . GLU A 1 90 ? -5.971 -17.279 48.176 1.00 85.31 90 GLU A C 1
ATOM 733 O O . GLU A 1 90 ? -5.235 -16.354 47.812 1.00 85.31 90 GLU A O 1
ATOM 738 N N . LYS A 1 91 ? -6.972 -17.698 47.392 1.00 87.31 91 LYS A N 1
ATOM 739 C CA . LYS A 1 91 ? -7.298 -17.047 46.114 1.00 87.31 91 LYS A CA 1
ATOM 740 C C . LYS A 1 91 ? -8.046 -15.735 46.372 1.00 87.31 91 LYS A C 1
ATOM 742 O O . LYS A 1 91 ? -9.169 -15.755 46.860 1.00 87.31 91 LYS A O 1
ATOM 747 N N . ARG A 1 92 ? -7.474 -14.603 45.950 1.00 87.38 92 ARG A N 1
ATOM 748 C CA . ARG A 1 92 ? -8.089 -13.263 46.056 1.00 87.38 92 ARG A CA 1
ATOM 749 C C . ARG A 1 92 ? -8.421 -12.690 44.669 1.00 87.38 92 ARG A C 1
ATOM 751 O O . ARG A 1 92 ? -7.637 -11.901 44.134 1.00 87.38 92 ARG A O 1
ATOM 758 N N . PRO A 1 93 ? -9.522 -13.122 44.023 1.00 89.38 93 PRO A N 1
ATOM 759 C CA . PRO A 1 93 ? -9.899 -12.602 42.713 1.00 89.38 93 PRO A CA 1
ATOM 760 C C . PRO A 1 93 ? -10.334 -11.135 42.831 1.00 89.38 93 PRO A C 1
ATOM 762 O O . PRO A 1 93 ? -11.095 -10.770 43.721 1.00 89.38 93 PRO A O 1
ATOM 765 N N . LYS A 1 94 ? -9.851 -10.285 41.922 1.00 92.56 94 LYS A N 1
ATOM 766 C CA . LYS A 1 94 ? -10.263 -8.878 41.844 1.00 92.56 94 LYS A CA 1
ATOM 767 C C . LYS A 1 94 ? -11.523 -8.770 40.990 1.00 92.56 94 LYS A C 1
ATOM 769 O O . LYS A 1 94 ? -11.515 -9.223 39.847 1.00 92.56 94 LYS A O 1
ATOM 774 N N . GLN A 1 95 ? -12.572 -8.153 41.528 1.00 93.25 95 GLN A N 1
ATOM 775 C CA . GLN A 1 95 ? -13.784 -7.850 40.773 1.00 93.25 95 GLN A CA 1
ATOM 776 C C . GLN A 1 95 ? -13.558 -6.584 39.945 1.00 93.25 95 GLN A C 1
ATOM 778 O O . GLN A 1 95 ? -13.433 -5.492 40.497 1.00 93.25 95 GLN A O 1
ATOM 783 N N . PHE A 1 96 ? -13.477 -6.731 38.624 1.00 92.12 96 PHE A N 1
ATOM 784 C CA . PHE A 1 96 ? -13.377 -5.604 37.698 1.00 92.12 96 PHE A CA 1
ATOM 785 C C . PHE A 1 96 ? -14.780 -5.183 37.253 1.00 92.12 96 PHE A C 1
ATOM 787 O O . PHE A 1 96 ? -15.597 -6.026 36.894 1.00 92.12 96 PHE A O 1
ATOM 794 N N . GLY A 1 97 ? -15.060 -3.884 37.262 1.00 88.88 97 GLY A N 1
ATOM 795 C CA . GLY A 1 97 ? -16.380 -3.341 36.950 1.00 88.88 97 GLY A CA 1
ATOM 796 C C . GLY A 1 97 ? -16.491 -1.887 37.393 1.00 88.88 97 GLY A C 1
ATOM 797 O O . GLY A 1 97 ? -15.528 -1.320 37.910 1.00 88.88 97 GLY A O 1
ATOM 798 N N . ILE A 1 98 ? -17.654 -1.280 37.175 1.00 90.31 98 ILE A N 1
ATOM 799 C CA . ILE A 1 98 ? -17.965 0.044 37.730 1.00 90.31 98 ILE A CA 1
ATOM 800 C C . ILE A 1 98 ? -17.987 -0.095 39.261 1.00 90.31 98 ILE A C 1
ATOM 802 O O . ILE A 1 98 ? -18.511 -1.086 39.759 1.00 90.31 98 ILE A O 1
ATOM 806 N N . GLU A 1 99 ? -17.347 0.835 39.977 1.00 91.25 99 GLU A N 1
ATOM 807 C CA . GLU A 1 99 ? -17.194 0.828 41.452 1.00 91.25 99 GLU A CA 1
ATOM 808 C C . GLU A 1 99 ? -16.427 -0.376 42.048 1.00 91.25 99 GLU A C 1
ATOM 810 O O . GLU A 1 99 ? -16.343 -0.530 43.263 1.00 91.25 99 GLU A O 1
ATOM 815 N N . GLY A 1 100 ? -15.810 -1.212 41.205 1.00 89.88 100 GLY A N 1
ATOM 816 C CA . GLY A 1 100 ? -14.961 -2.327 41.626 1.00 89.88 100 GLY A CA 1
ATOM 817 C C . GLY A 1 100 ? -13.473 -1.972 41.732 1.00 89.88 100 GLY A C 1
ATOM 818 O O . GLY A 1 100 ? -13.066 -0.818 41.865 1.00 89.88 100 GLY A O 1
ATOM 819 N N . ALA A 1 101 ? -12.621 -2.992 41.628 1.00 91.75 101 ALA A N 1
ATOM 820 C CA . ALA A 1 101 ? -11.173 -2.818 41.582 1.00 91.75 101 ALA A CA 1
ATOM 821 C C . ALA A 1 101 ? -10.720 -2.092 40.297 1.00 91.75 101 ALA A C 1
ATOM 823 O O . ALA A 1 101 ? -11.351 -2.217 39.244 1.00 91.75 101 ALA A O 1
ATOM 824 N N . LEU A 1 102 ? -9.576 -1.391 40.366 1.00 90.88 102 LEU A N 1
ATOM 825 C CA . LEU A 1 102 ? -8.988 -0.683 39.220 1.00 90.88 102 LEU A CA 1
ATOM 826 C C . LEU A 1 102 ? -8.891 -1.592 37.981 1.00 90.88 102 LEU A C 1
ATOM 828 O O . LEU A 1 102 ? -8.394 -2.720 38.092 1.00 90.88 102 LEU A O 1
ATOM 832 N N . PRO A 1 103 ? -9.319 -1.112 36.797 1.00 90.62 103 PRO A N 1
ATOM 833 C CA . PRO A 1 103 ? -9.309 -1.921 35.593 1.00 90.62 103 PRO A CA 1
ATOM 834 C C . PRO A 1 103 ? -7.877 -2.259 35.180 1.00 90.62 103 PRO A C 1
ATOM 836 O O . PRO A 1 103 ? -6.945 -1.466 35.333 1.00 90.62 103 PRO A O 1
ATOM 839 N N . LEU A 1 104 ? -7.714 -3.436 34.587 1.00 91.62 104 LEU A N 1
ATOM 840 C CA . LEU A 1 104 ? -6.463 -3.816 33.944 1.00 91.62 104 LEU A CA 1
ATOM 841 C C . LEU A 1 104 ? -6.168 -2.894 32.748 1.00 91.62 104 LEU A C 1
ATOM 843 O O . LEU A 1 104 ? -7.070 -2.314 32.134 1.00 91.62 104 LEU A O 1
ATOM 847 N N . LYS A 1 105 ? -4.887 -2.793 32.380 1.00 94.50 105 LYS A N 1
ATOM 848 C CA . LYS A 1 105 ? -4.477 -2.121 31.141 1.00 94.50 105 LYS A CA 1
ATOM 849 C C . LYS A 1 105 ? -5.108 -2.861 29.953 1.00 94.50 105 LYS A C 1
ATOM 851 O O . LYS A 1 105 ? -4.855 -4.046 29.763 1.00 94.50 105 LYS A O 1
ATOM 856 N N . ARG A 1 106 ? -5.930 -2.159 29.172 1.00 92.12 106 ARG A N 1
ATOM 857 C CA . ARG A 1 106 ? -6.626 -2.671 27.977 1.00 92.12 106 ARG A CA 1
ATOM 858 C C . ARG A 1 106 ? -6.051 -2.057 26.709 1.00 92.12 106 ARG A C 1
ATOM 860 O O . ARG A 1 106 ? -5.427 -1.000 26.769 1.00 92.12 106 ARG A O 1
ATOM 867 N N . ASP A 1 107 ? -6.310 -2.683 25.564 1.00 95.50 107 ASP A N 1
ATOM 868 C CA . ASP A 1 107 ? -5.974 -2.076 24.280 1.00 95.50 107 ASP A CA 1
ATOM 869 C C . ASP A 1 107 ? -6.812 -0.802 24.056 1.00 95.50 107 ASP A C 1
ATOM 871 O O . ASP A 1 107 ? -8.046 -0.823 24.057 1.00 95.50 107 ASP A O 1
ATOM 875 N N . LEU A 1 108 ? -6.122 0.327 23.889 1.00 96.00 108 LEU A N 1
ATOM 876 C CA . LEU A 1 108 ? -6.714 1.637 23.638 1.00 96.00 108 LEU A CA 1
ATOM 877 C C . LEU A 1 108 ? -6.585 2.075 22.176 1.00 96.00 108 LEU A C 1
ATOM 879 O O . LEU A 1 108 ? -7.056 3.161 21.854 1.00 96.00 108 LEU A O 1
ATOM 883 N N . THR A 1 109 ? -6.006 1.272 21.275 1.00 94.44 109 THR A N 1
ATOM 884 C CA . THR A 1 109 ? -5.706 1.639 19.870 1.00 94.44 109 THR A CA 1
ATOM 885 C C . THR A 1 109 ? -6.864 2.319 19.130 1.00 94.44 109 THR A C 1
ATOM 887 O O . THR A 1 109 ? -6.643 3.242 18.340 1.00 94.44 109 THR A O 1
ATOM 890 N N . ARG A 1 110 ? -8.113 1.920 19.401 1.00 94.62 110 ARG A N 1
ATOM 891 C CA . ARG A 1 110 ? -9.317 2.550 18.827 1.00 94.62 110 ARG A CA 1
ATOM 892 C C . ARG A 1 110 ? -9.627 3.947 19.380 1.00 94.62 110 ARG A C 1
ATOM 894 O O . ARG A 1 110 ? -10.150 4.772 18.640 1.00 94.62 110 ARG A O 1
ATOM 901 N N . PHE A 1 111 ? -9.329 4.193 20.654 1.00 95.06 111 PHE A N 1
ATOM 902 C CA . PHE A 1 111 ? -9.642 5.426 21.390 1.00 95.06 111 PHE A CA 1
ATOM 903 C C . PHE A 1 111 ? -8.444 6.375 21.522 1.00 95.06 111 PHE A C 1
ATOM 905 O O . PHE A 1 111 ? -8.592 7.497 22.001 1.00 95.06 111 PHE A O 1
ATOM 912 N N . VAL A 1 112 ? -7.256 5.945 21.091 1.00 96.44 112 VAL A N 1
ATOM 913 C CA . VAL A 1 112 ? -6.072 6.801 21.006 1.00 96.44 112 VAL A CA 1
ATOM 914 C C . VAL A 1 112 ? -6.349 7.969 20.060 1.00 96.44 112 VAL A C 1
ATOM 916 O O . VAL A 1 112 ? -6.812 7.795 18.928 1.00 96.44 112 VAL A O 1
ATOM 919 N N . LYS A 1 113 ? -5.989 9.178 20.499 1.00 95.44 113 LYS A N 1
ATOM 920 C CA . LYS A 1 113 ? -5.897 10.348 19.625 1.00 95.44 113 LYS A CA 1
ATOM 921 C C . LYS A 1 113 ? -4.706 10.167 18.680 1.00 95.44 113 LYS A C 1
ATOM 923 O O . LYS A 1 113 ? -3.572 10.484 19.019 1.00 95.44 113 LYS A O 1
ATOM 928 N N . TRP A 1 114 ? -4.971 9.622 17.495 1.00 93.88 114 TRP A N 1
ATOM 929 C CA . TRP A 1 114 ? -3.948 9.373 16.475 1.00 93.88 114 TRP A CA 1
ATOM 930 C C . TRP A 1 114 ? -3.325 10.679 15.946 1.00 93.88 114 TRP A C 1
ATOM 932 O O . TRP A 1 114 ? -4.032 11.690 15.896 1.00 93.88 114 TRP A O 1
ATOM 942 N N . PRO A 1 115 ? -2.057 10.672 15.486 1.00 97.56 115 PRO A N 1
ATOM 943 C CA . PRO A 1 115 ? -1.432 11.829 14.841 1.00 97.56 115 PRO A CA 1
ATOM 944 C C . PRO A 1 115 ? -2.264 12.368 13.668 1.00 97.56 115 PRO A C 1
ATOM 946 O O . PRO A 1 115 ? -2.924 11.602 12.959 1.00 97.56 115 PRO A O 1
ATOM 949 N N . MET A 1 116 ? -2.214 13.683 13.434 1.00 95.44 116 MET A N 1
ATOM 950 C CA . MET A 1 116 ? -3.088 14.374 12.472 1.00 95.44 116 MET A CA 1
ATOM 951 C C . MET A 1 116 ? -3.008 13.791 11.051 1.00 95.44 116 MET A C 1
ATOM 953 O O . MET A 1 116 ? -4.028 13.599 10.391 1.00 95.44 116 MET A O 1
ATOM 957 N N . THR A 1 117 ? -1.812 13.420 10.594 1.00 97.38 117 THR A N 1
ATOM 958 C CA . THR A 1 117 ? -1.587 12.815 9.271 1.00 97.38 117 THR A CA 1
ATOM 959 C C . THR A 1 117 ? -2.340 11.494 9.097 1.00 97.38 117 THR A C 1
ATOM 961 O O . THR A 1 117 ? -3.009 11.289 8.083 1.00 97.38 117 THR A O 1
ATOM 964 N N . VAL A 1 118 ? -2.317 10.627 10.112 1.00 95.50 118 VAL A N 1
ATOM 965 C CA . VAL A 1 118 ? -3.046 9.349 10.124 1.00 95.50 118 VAL A CA 1
ATOM 966 C C . VAL A 1 118 ? -4.554 9.595 10.102 1.00 95.50 118 VAL A C 1
ATOM 968 O O . VAL A 1 118 ? -5.284 8.919 9.372 1.00 95.50 118 VAL A O 1
ATOM 971 N N . GLN A 1 119 ? -5.035 10.584 10.860 1.00 95.94 119 GLN A N 1
ATOM 972 C CA . GLN A 1 119 ? -6.450 10.955 10.851 1.00 95.94 119 GLN A CA 1
ATOM 973 C C . GLN A 1 119 ? -6.896 11.429 9.463 1.00 95.94 119 GLN A C 1
ATOM 975 O O . GLN A 1 119 ? -7.915 10.953 8.962 1.00 95.94 119 GLN A O 1
ATOM 980 N N . ILE A 1 120 ? -6.126 12.312 8.818 1.00 96.56 120 ILE A N 1
ATOM 981 C CA . ILE A 1 120 ? -6.418 12.816 7.468 1.00 96.56 120 ILE A CA 1
ATOM 982 C C . ILE A 1 120 ? -6.419 11.670 6.449 1.00 96.56 120 ILE A C 1
ATOM 984 O O . ILE A 1 120 ? -7.349 11.571 5.649 1.00 96.56 120 ILE A O 1
ATOM 988 N N . GLN A 1 121 ? -5.441 10.760 6.496 1.00 97.69 121 GLN A N 1
ATOM 989 C CA . GLN A 1 121 ? -5.389 9.591 5.607 1.00 97.69 121 GLN A CA 1
ATOM 990 C C . GLN A 1 121 ? -6.628 8.692 5.761 1.00 97.69 121 GLN A C 1
ATOM 992 O O . GLN A 1 121 ? -7.246 8.309 4.762 1.00 97.69 121 GLN A O 1
ATOM 997 N N . ARG A 1 122 ? -7.039 8.400 7.004 1.00 97.25 122 ARG A N 1
ATOM 998 C CA . ARG A 1 122 ? -8.245 7.605 7.299 1.00 97.25 122 ARG A CA 1
ATOM 999 C C . ARG A 1 122 ? -9.520 8.320 6.841 1.00 97.25 122 ARG A C 1
ATOM 1001 O O . ARG A 1 122 ? -10.327 7.709 6.142 1.00 97.25 122 ARG A O 1
ATOM 1008 N N . LYS A 1 123 ? -9.676 9.613 7.155 1.00 97.19 123 LYS A N 1
ATOM 1009 C CA . LYS A 1 123 ? -10.815 10.441 6.710 1.00 97.19 123 LYS A CA 1
ATOM 1010 C C . LYS A 1 123 ? -10.903 10.497 5.184 1.00 97.19 123 LYS A C 1
ATOM 1012 O O . LYS A 1 123 ? -11.983 10.299 4.637 1.00 97.19 123 LYS A O 1
ATOM 1017 N N . ARG A 1 124 ? -9.775 10.669 4.485 1.00 96.25 124 ARG A N 1
ATOM 1018 C CA . ARG A 1 124 ? -9.714 10.658 3.013 1.00 96.25 124 ARG A CA 1
ATOM 1019 C C . ARG A 1 124 ? -10.183 9.323 2.433 1.00 96.25 124 ARG A C 1
ATOM 1021 O O . ARG A 1 124 ? -10.918 9.325 1.450 1.00 96.25 124 ARG A O 1
ATOM 1028 N N . ARG A 1 125 ? -9.795 8.191 3.034 1.00 96.31 125 ARG A N 1
ATOM 1029 C CA . ARG A 1 125 ? -10.277 6.860 2.623 1.00 96.31 125 ARG A CA 1
ATOM 1030 C C . ARG A 1 125 ? -11.787 6.720 2.822 1.00 96.31 125 ARG A C 1
ATOM 1032 O O . ARG A 1 125 ? -12.461 6.283 1.896 1.00 96.31 125 ARG A O 1
ATOM 1039 N N . ILE A 1 126 ? -12.306 7.123 3.985 1.00 96.88 126 ILE A N 1
ATOM 1040 C CA . ILE A 1 126 ? -13.748 7.091 4.287 1.00 96.88 126 ILE A CA 1
ATOM 1041 C C . ILE A 1 126 ? -14.516 7.953 3.281 1.00 96.88 126 ILE A C 1
ATOM 1043 O O . ILE A 1 126 ? -15.498 7.495 2.709 1.00 96.88 126 ILE A O 1
ATOM 1047 N N . LEU A 1 127 ? -14.041 9.167 3.003 1.00 97.62 127 LEU A N 1
ATOM 1048 C CA . LEU A 1 127 ? -14.699 10.084 2.076 1.00 97.62 127 LEU A CA 1
ATOM 1049 C C . LEU A 1 127 ? -14.832 9.481 0.669 1.00 97.62 127 LEU A C 1
ATOM 1051 O O . LEU A 1 127 ? -15.915 9.508 0.095 1.00 97.62 127 LEU A O 1
ATOM 1055 N N . ARG A 1 128 ? -13.769 8.858 0.144 1.00 93.81 128 ARG A N 1
ATOM 1056 C CA . ARG A 1 128 ? -13.807 8.177 -1.165 1.00 93.81 128 ARG A CA 1
ATOM 1057 C C . ARG A 1 128 ? -14.784 7.001 -1.216 1.00 93.81 128 ARG A C 1
ATOM 1059 O O . ARG A 1 128 ? -15.279 6.699 -2.289 1.00 93.81 128 ARG A O 1
ATOM 1066 N N . GLN A 1 129 ? -15.028 6.325 -0.093 1.00 93.88 129 GLN A N 1
ATOM 1067 C CA . GLN A 1 129 ? -16.003 5.230 -0.016 1.00 93.88 129 GLN A CA 1
ATOM 1068 C C . GLN A 1 129 ? -17.444 5.738 0.080 1.00 93.88 129 GLN A C 1
ATOM 1070 O O . GLN A 1 129 ? -18.363 5.056 -0.358 1.00 93.88 129 GLN A O 1
ATOM 1075 N N . ARG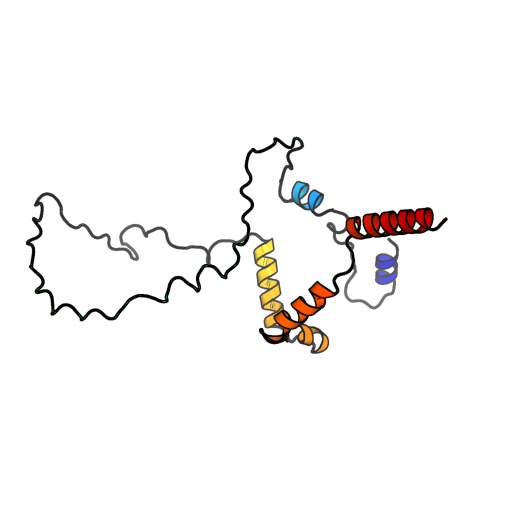 A 1 130 ? -17.650 6.904 0.703 1.00 97.06 130 ARG A N 1
ATOM 1076 C CA . ARG A 1 130 ? -18.983 7.464 0.966 1.00 97.06 130 ARG A CA 1
ATOM 1077 C C . ARG A 1 130 ? -19.519 8.294 -0.193 1.00 97.06 130 ARG A C 1
ATOM 1079 O O . ARG A 1 130 ? -20.727 8.340 -0.394 1.00 97.06 130 ARG A O 1
ATOM 1086 N N . LEU A 1 131 ? -18.640 8.962 -0.929 1.00 95.94 131 LEU A N 1
ATOM 1087 C CA . LEU A 1 131 ? -19.027 9.750 -2.092 1.00 95.94 131 LEU A CA 1
ATOM 1088 C C . LEU A 1 131 ? -19.192 8.867 -3.330 1.00 95.94 131 LEU A C 1
ATOM 1090 O O . LEU A 1 131 ? -18.521 7.848 -3.486 1.00 95.94 131 LEU A O 1
ATOM 1094 N N . LYS A 1 132 ? -20.050 9.304 -4.253 1.00 96.19 132 LYS A N 1
ATOM 1095 C CA . LYS A 1 132 ? -20.163 8.694 -5.580 1.00 96.19 132 LYS A CA 1
ATOM 1096 C C . LYS A 1 132 ? -18.917 9.044 -6.397 1.00 96.19 132 LYS A C 1
ATOM 1098 O O . LYS A 1 132 ? -18.699 10.204 -6.733 1.00 96.19 132 LYS A O 1
ATOM 1103 N N . VAL A 1 133 ? -18.094 8.041 -6.697 1.00 95.25 133 VAL A N 1
ATOM 1104 C CA . VAL A 1 133 ? -16.863 8.203 -7.484 1.00 95.25 133 VAL A CA 1
ATOM 1105 C C . VAL A 1 133 ? -17.168 8.003 -8.979 1.00 95.25 133 VAL A C 1
ATOM 1107 O O . VAL A 1 133 ? -17.777 6.990 -9.326 1.00 95.25 133 VAL A O 1
ATOM 1110 N N . PRO A 1 134 ? -16.737 8.915 -9.876 1.00 96.75 134 PRO A N 1
ATOM 1111 C CA . PRO A 1 134 ? -16.918 8.770 -11.323 1.00 96.75 134 PRO A CA 1
ATOM 1112 C C . PRO A 1 134 ? -16.328 7.460 -11.881 1.00 96.75 134 PRO A C 1
ATOM 1114 O O . PRO A 1 134 ? -15.262 7.037 -11.424 1.00 96.75 134 PRO A O 1
ATOM 1117 N N . PRO A 1 135 ? -16.943 6.832 -12.904 1.00 96.44 135 PRO A N 1
ATOM 1118 C CA . PRO A 1 135 ? -16.524 5.522 -13.417 1.00 96.44 135 PRO A CA 1
ATOM 1119 C C . PRO A 1 135 ? -15.089 5.506 -13.958 1.00 96.44 135 PRO A C 1
ATOM 1121 O O . PRO A 1 135 ? -14.362 4.547 -13.710 1.00 96.44 135 PRO A O 1
ATOM 1124 N N . ALA A 1 136 ? -14.645 6.598 -14.591 1.00 96.81 136 ALA A N 1
ATOM 1125 C CA . ALA A 1 136 ? -13.270 6.752 -15.070 1.00 96.81 136 ALA A CA 1
ATOM 1126 C C . ALA A 1 136 ? -12.227 6.679 -13.940 1.00 96.81 136 ALA A C 1
ATOM 1128 O O . ALA A 1 136 ? -11.116 6.203 -14.142 1.00 96.81 136 ALA A O 1
ATOM 1129 N N . LEU A 1 137 ? -12.582 7.118 -12.728 1.00 94.12 137 LEU A N 1
ATOM 1130 C CA . LEU A 1 137 ? -11.724 6.974 -11.550 1.00 94.12 137 LEU A CA 1
ATOM 1131 C C . LEU A 1 137 ? -11.938 5.625 -10.860 1.00 94.12 137 LEU A C 1
ATOM 1133 O O . LEU A 1 137 ? -11.002 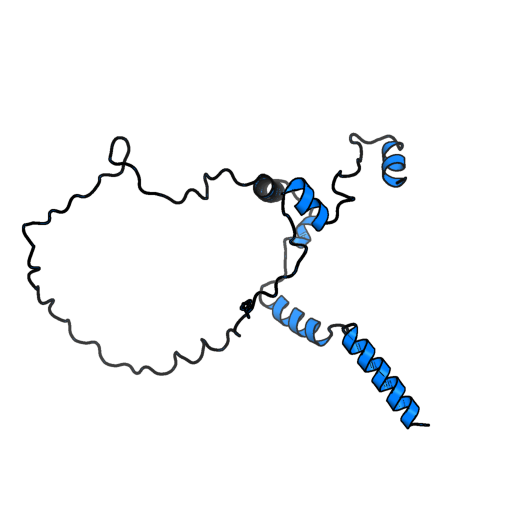5.048 -10.309 1.00 94.12 137 LEU A O 1
ATOM 1137 N N . ASN A 1 138 ? -13.161 5.103 -10.898 1.00 94.12 138 ASN A N 1
ATOM 1138 C CA . ASN A 1 138 ? -13.503 3.843 -10.256 1.00 94.12 138 ASN A CA 1
ATOM 1139 C C . ASN A 1 138 ? -12.923 2.613 -10.976 1.00 94.12 138 ASN A C 1
ATOM 1141 O O . ASN A 1 138 ? -12.818 1.556 -10.366 1.00 94.12 138 ASN A O 1
ATOM 1145 N N . GLN A 1 139 ? -12.500 2.718 -12.237 1.00 95.56 139 GLN A N 1
ATOM 1146 C CA . GLN A 1 139 ? -11.864 1.596 -12.940 1.00 95.56 139 GLN A CA 1
ATOM 1147 C C . GLN A 1 139 ? -10.610 1.075 -12.218 1.00 95.56 139 GLN A C 1
ATOM 1149 O O . GLN A 1 139 ? -10.359 -0.122 -12.214 1.00 95.56 139 GLN A O 1
ATOM 1154 N N . PHE A 1 140 ? -9.875 1.946 -11.516 1.00 95.31 140 PHE A N 1
ATOM 1155 C CA . PHE A 1 140 ? -8.655 1.571 -10.793 1.00 95.31 140 PHE A CA 1
ATOM 1156 C C . PHE A 1 140 ? -8.912 0.861 -9.459 1.00 95.31 140 PHE A C 1
ATOM 1158 O O . PHE A 1 140 ? -7.982 0.322 -8.864 1.00 95.31 140 PHE A O 1
ATOM 1165 N N . THR A 1 141 ? -10.152 0.863 -8.960 1.00 94.62 141 THR A N 1
ATOM 1166 C CA . THR A 1 141 ? -10.509 0.070 -7.773 1.00 94.62 141 THR A CA 1
ATOM 1167 C C . THR A 1 141 ? -10.735 -1.398 -8.137 1.00 94.62 141 THR A C 1
ATOM 1169 O O . THR A 1 141 ? -10.554 -2.271 -7.289 1.00 94.62 141 THR A O 1
ATOM 1172 N N . LYS A 1 142 ? -11.087 -1.671 -9.401 1.00 93.38 142 LYS A N 1
ATOM 1173 C CA . LYS A 1 142 ? -11.293 -3.007 -9.963 1.00 93.38 142 LYS A CA 1
ATOM 1174 C C . LYS A 1 142 ? -9.973 -3.535 -10.522 1.00 93.38 142 LYS A C 1
ATOM 1176 O O . LYS A 1 142 ? -9.598 -3.242 -11.651 1.00 93.38 142 LYS A O 1
ATOM 1181 N N . THR A 1 143 ? -9.249 -4.289 -9.707 1.00 94.88 143 THR A N 1
ATOM 1182 C CA . THR A 1 143 ? -7.955 -4.874 -10.083 1.00 94.88 143 THR A CA 1
ATOM 1183 C C . THR A 1 143 ? -8.113 -6.256 -10.720 1.00 94.88 143 THR A C 1
ATOM 1185 O O . THR A 1 143 ? -9.171 -6.874 -10.614 1.00 94.88 143 THR A O 1
ATOM 1188 N N . LEU A 1 144 ? -7.037 -6.765 -11.333 1.00 95.44 144 LEU A N 1
ATOM 1189 C CA . LEU A 1 144 ? -6.934 -8.176 -11.731 1.00 95.44 144 LEU A CA 1
ATOM 1190 C C . LEU A 1 144 ? -7.074 -9.105 -10.507 1.00 95.44 144 LEU A C 1
ATOM 1192 O O . LEU A 1 144 ? -6.823 -8.686 -9.370 1.00 95.44 144 LEU A O 1
ATOM 1196 N N . ASP A 1 145 ? -7.480 -10.357 -10.736 1.00 94.19 145 ASP A N 1
ATOM 1197 C CA . ASP A 1 145 ? -7.562 -11.402 -9.708 1.00 94.19 145 ASP A CA 1
ATOM 1198 C C . ASP A 1 145 ? -6.168 -11.760 -9.171 1.00 94.19 145 ASP A C 1
ATOM 1200 O O . ASP A 1 145 ? -5.158 -11.307 -9.684 1.00 94.19 145 ASP A O 1
ATOM 1204 N N . LYS A 1 146 ? -6.068 -12.563 -8.111 1.00 90.75 146 LYS A N 1
ATOM 1205 C CA . LYS A 1 146 ? -4.775 -12.811 -7.447 1.00 90.75 146 LYS A CA 1
ATOM 1206 C C . LYS A 1 146 ? -3.794 -13.637 -8.293 1.00 90.75 146 LYS A C 1
ATOM 1208 O O . LYS A 1 146 ? -2.588 -13.520 -8.077 1.00 90.75 146 LYS A O 1
ATOM 1213 N N . ASN A 1 147 ? -4.276 -14.449 -9.237 1.00 92.81 147 ASN A N 1
ATOM 1214 C CA . ASN A 1 147 ? -3.434 -15.390 -9.977 1.00 92.81 147 ASN A CA 1
ATOM 1215 C C . ASN A 1 147 ? -2.751 -14.713 -11.175 1.00 92.81 147 ASN A C 1
ATOM 1217 O O . ASN A 1 147 ? -1.542 -14.880 -11.363 1.00 92.81 147 ASN A O 1
ATOM 1221 N N . LEU A 1 148 ? -3.476 -13.885 -11.936 1.00 94.94 148 LEU A N 1
ATOM 1222 C CA . LEU A 1 148 ? -2.948 -13.201 -13.127 1.00 94.94 148 LEU A CA 1
ATOM 1223 C C . LEU A 1 148 ? -1.715 -12.298 -12.875 1.00 94.94 148 LEU A C 1
ATOM 1225 O O . LEU A 1 148 ? -0.753 -12.403 -13.642 1.00 94.94 148 LEU A O 1
ATOM 1229 N N . PRO A 1 149 ? -1.647 -11.467 -11.813 1.00 96.38 149 PRO A N 1
ATOM 1230 C CA . PRO A 1 149 ? -0.497 -10.622 -11.511 1.00 96.38 149 PRO A CA 1
ATOM 1231 C C . PRO A 1 149 ? 0.790 -11.416 -11.340 1.00 96.38 149 PRO A C 1
ATOM 1233 O O . PRO A 1 149 ? 1.841 -10.954 -11.764 1.00 96.38 149 PRO A O 1
ATOM 1236 N N . THR A 1 150 ? 0.734 -12.616 -10.757 1.00 94.75 150 THR A N 1
ATOM 1237 C CA . THR A 1 150 ? 1.944 -13.426 -10.545 1.00 94.75 150 THR A CA 1
ATOM 1238 C C . THR A 1 150 ? 2.574 -13.868 -11.866 1.00 94.75 150 THR A C 1
ATOM 1240 O O . THR A 1 150 ? 3.792 -13.790 -12.018 1.00 94.75 150 THR A O 1
ATOM 1243 N N . SER A 1 151 ? 1.756 -14.270 -12.843 1.00 94.62 151 SER A N 1
ATOM 1244 C CA . SER A 1 151 ? 2.204 -14.618 -14.196 1.00 94.62 151 SER A CA 1
ATOM 1245 C C . SER A 1 151 ? 2.713 -13.385 -14.947 1.00 94.62 151 SER A C 1
ATOM 1247 O O . SER A 1 151 ? 3.815 -13.390 -15.502 1.00 94.62 151 SER A O 1
ATOM 1249 N N . LEU A 1 152 ? 1.958 -12.285 -14.874 1.00 96.56 152 LEU A N 1
ATOM 1250 C CA . LEU A 1 152 ? 2.308 -11.017 -15.507 1.00 96.56 152 LEU A CA 1
ATOM 1251 C C . LEU A 1 152 ? 3.638 -10.469 -14.976 1.00 96.56 152 LEU A C 1
ATOM 1253 O O . LEU A 1 152 ? 4.515 -10.137 -15.767 1.00 96.56 152 LEU A O 1
ATOM 1257 N N . PHE A 1 153 ? 3.842 -10.430 -13.657 1.00 96.00 153 PHE A N 1
ATOM 1258 C CA . PHE A 1 153 ? 5.101 -9.958 -13.080 1.00 96.00 153 PHE A CA 1
ATOM 1259 C C . PHE A 1 153 ? 6.277 -10.880 -13.411 1.00 96.00 153 PHE A C 1
ATOM 1261 O O . PHE A 1 153 ? 7.356 -10.367 -13.686 1.00 96.00 153 PHE A O 1
ATOM 1268 N N . LYS A 1 154 ? 6.099 -12.209 -13.475 1.00 95.62 154 LYS A N 1
ATOM 1269 C CA . LYS A 1 154 ? 7.156 -13.126 -13.954 1.00 95.62 154 LYS A CA 1
ATOM 1270 C C . LYS A 1 154 ? 7.591 -12.788 -15.382 1.00 95.62 154 LYS A C 1
ATOM 1272 O O . LYS A 1 154 ? 8.788 -12.701 -15.652 1.00 95.62 154 LYS A O 1
ATOM 1277 N N . MET A 1 155 ? 6.630 -12.556 -16.277 1.00 96.75 155 MET A N 1
ATOM 1278 C CA . MET A 1 155 ? 6.911 -12.148 -17.654 1.00 96.75 155 MET A CA 1
ATOM 1279 C C . MET A 1 155 ? 7.606 -10.780 -17.701 1.00 96.75 155 MET A C 1
ATOM 1281 O O . MET A 1 155 ? 8.641 -10.647 -18.348 1.00 96.75 155 MET A O 1
ATOM 1285 N N . LEU A 1 156 ? 7.093 -9.779 -16.980 1.00 96.94 156 LEU A N 1
ATOM 1286 C CA . LEU A 1 156 ? 7.686 -8.437 -16.949 1.00 96.94 156 LEU A CA 1
ATOM 1287 C C . LEU A 1 156 ? 9.100 -8.422 -16.356 1.00 96.94 156 LEU A C 1
ATOM 1289 O O . LEU A 1 156 ? 9.935 -7.643 -16.802 1.00 96.94 156 LEU A O 1
ATOM 1293 N N . LEU A 1 157 ? 9.388 -9.284 -15.379 1.00 96.25 157 LEU A N 1
ATOM 1294 C CA . LEU A 1 157 ? 10.725 -9.410 -14.801 1.00 96.25 157 LEU A CA 1
ATOM 1295 C C . LEU A 1 157 ? 11.731 -9.990 -15.800 1.00 96.25 157 LEU A C 1
ATOM 1297 O O . LEU A 1 157 ? 12.874 -9.543 -15.815 1.00 96.25 157 LEU A O 1
ATOM 1301 N N . LYS A 1 158 ? 11.312 -10.926 -16.663 1.00 96.06 158 LYS A N 1
ATOM 1302 C CA . LYS A 1 158 ? 12.166 -11.472 -17.733 1.00 96.06 158 LYS A CA 1
ATOM 1303 C C . LYS A 1 158 ? 12.599 -10.393 -18.728 1.00 96.06 158 LYS A C 1
ATOM 1305 O O . LYS A 1 158 ? 13.726 -10.423 -19.205 1.00 96.06 158 LYS A O 1
ATOM 1310 N N . TYR A 1 159 ? 11.709 -9.451 -19.025 1.00 96.25 159 TYR A N 1
ATOM 1311 C CA . TYR A 1 159 ? 11.946 -8.359 -19.973 1.00 96.25 159 TYR A CA 1
ATOM 1312 C C . TYR A 1 159 ? 12.223 -7.023 -19.274 1.00 96.25 159 TYR A C 1
ATOM 1314 O O . TYR A 1 159 ? 11.955 -5.955 -19.826 1.00 96.25 159 TYR A O 1
ATOM 1322 N N . ARG A 1 160 ? 12.746 -7.064 -18.042 1.00 95.31 160 ARG A N 1
ATOM 1323 C CA . ARG A 1 160 ? 13.123 -5.854 -17.314 1.00 95.31 160 ARG A CA 1
ATOM 1324 C C . ARG A 1 160 ? 14.262 -5.144 -18.066 1.00 95.31 160 ARG A C 1
ATOM 1326 O O . ARG A 1 160 ? 15.217 -5.807 -18.465 1.00 95.31 160 ARG A O 1
ATOM 1333 N N . PRO A 1 161 ? 14.189 -3.817 -18.264 1.00 95.19 161 PRO A N 1
ATOM 1334 C CA . PRO A 1 161 ? 15.255 -3.076 -18.928 1.00 95.19 161 PRO A CA 1
ATOM 1335 C C . PRO A 1 161 ? 16.566 -3.147 -18.137 1.00 95.19 161 PRO A C 1
ATOM 1337 O O . PRO A 1 161 ? 16.553 -3.275 -16.912 1.00 95.19 161 PRO A O 1
ATOM 1340 N N . GLU A 1 162 ? 17.688 -3.028 -18.849 1.00 92.19 162 GLU A N 1
ATOM 1341 C CA . GLU A 1 162 ? 19.024 -3.055 -18.253 1.00 92.19 162 GLU A CA 1
ATOM 1342 C C . GLU A 1 162 ? 19.215 -1.928 -17.231 1.00 92.19 162 GLU A C 1
ATOM 1344 O O . GLU A 1 162 ? 18.908 -0.757 -17.486 1.00 92.19 162 GLU A O 1
ATOM 1349 N N . ASP A 1 163 ? 19.803 -2.274 -16.087 1.00 94.06 163 ASP A N 1
ATOM 1350 C CA . ASP A 1 163 ? 20.261 -1.286 -15.121 1.00 94.06 163 ASP A CA 1
ATOM 1351 C C . ASP A 1 163 ? 21.459 -0.503 -15.680 1.00 94.06 163 ASP A C 1
ATOM 1353 O O . ASP A 1 163 ? 22.219 -0.980 -16.527 1.00 94.06 163 ASP A O 1
ATOM 1357 N N . LYS A 1 164 ? 21.682 0.715 -15.170 1.00 95.00 164 LYS A N 1
ATOM 1358 C CA . LYS A 1 164 ? 22.763 1.599 -15.651 1.00 95.00 164 LYS A CA 1
ATOM 1359 C C . LYS A 1 164 ? 24.152 0.935 -15.610 1.00 95.00 164 LYS A C 1
ATOM 1361 O O . LYS A 1 164 ? 24.972 1.208 -16.483 1.00 95.00 164 LYS A O 1
ATOM 1366 N N . ALA A 1 165 ? 24.408 0.071 -14.623 1.00 95.06 165 ALA A N 1
ATOM 1367 C CA . ALA A 1 165 ? 25.655 -0.689 -14.506 1.00 95.06 165 ALA A CA 1
ATOM 1368 C C . ALA A 1 165 ? 25.779 -1.772 -15.592 1.00 95.06 165 ALA A C 1
ATOM 1370 O O . ALA A 1 165 ? 26.774 -1.793 -16.312 1.00 95.06 165 ALA A O 1
ATOM 1371 N N . ALA A 1 166 ? 24.733 -2.585 -15.781 1.00 93.06 166 ALA A N 1
ATOM 1372 C CA . ALA A 1 166 ? 24.682 -3.610 -16.825 1.00 93.06 166 ALA A CA 1
ATOM 1373 C C . ALA A 1 166 ? 24.846 -2.999 -18.225 1.00 93.06 166 ALA A C 1
ATOM 1375 O O . ALA A 1 166 ? 25.607 -3.512 -19.044 1.00 93.06 166 ALA A O 1
ATOM 1376 N N . LYS A 1 167 ? 24.234 -1.832 -18.466 1.00 95.94 167 LYS A N 1
ATOM 1377 C CA . LYS A 1 167 ? 24.399 -1.090 -19.721 1.00 95.94 167 LYS A CA 1
ATOM 1378 C C . LYS A 1 167 ? 25.842 -0.630 -19.944 1.00 95.94 167 LYS A C 1
ATOM 1380 O O . LYS A 1 167 ? 26.342 -0.709 -21.064 1.00 95.94 167 LYS A O 1
ATOM 1385 N N . LYS A 1 168 ? 26.531 -0.162 -18.896 1.00 96.12 168 LYS A N 1
ATOM 1386 C CA . LYS A 1 168 ? 27.952 0.220 -18.978 1.00 96.12 168 LYS A CA 1
ATOM 1387 C C . LYS A 1 168 ? 28.821 -0.985 -19.335 1.00 96.12 168 LYS A C 1
ATOM 1389 O O . LYS A 1 168 ? 29.640 -0.885 -20.243 1.00 96.12 168 LYS A O 1
ATOM 1394 N N . GLU A 1 169 ? 28.628 -2.113 -18.661 1.00 95.31 169 GLU A N 1
ATOM 1395 C CA . GLU A 1 169 ? 29.359 -3.351 -18.953 1.00 95.31 169 GLU A CA 1
ATOM 1396 C C . GLU A 1 169 ? 29.085 -3.861 -20.371 1.00 95.31 169 GLU A C 1
ATOM 1398 O O . GLU A 1 169 ? 30.015 -4.249 -21.073 1.00 95.31 169 GLU A O 1
ATOM 1403 N N . CYS A 1 170 ? 27.830 -3.809 -20.819 1.00 95.88 170 CYS A N 1
ATOM 1404 C CA . CYS A 1 170 ? 27.431 -4.180 -22.174 1.00 95.88 170 CYS A CA 1
ATOM 1405 C C . CYS A 1 170 ? 28.144 -3.317 -23.230 1.00 95.88 170 CYS A C 1
ATOM 1407 O O . CYS A 1 170 ? 28.714 -3.845 -24.185 1.00 95.88 170 CYS A O 1
ATOM 1409 N N . LEU A 1 171 ? 28.186 -1.994 -23.032 1.00 96.19 171 LEU A N 1
ATOM 1410 C CA . LEU A 1 171 ? 28.896 -1.074 -23.927 1.00 96.19 171 LEU A CA 1
ATOM 1411 C C . LEU A 1 171 ? 30.409 -1.319 -23.938 1.00 96.19 171 LEU A C 1
ATOM 1413 O O . LEU A 1 171 ? 31.003 -1.317 -25.014 1.00 96.19 171 LEU A O 1
ATOM 1417 N N . LEU A 1 172 ? 31.020 -1.563 -22.775 1.00 96.25 172 LEU A N 1
ATOM 1418 C CA . LEU A 1 172 ? 32.448 -1.883 -22.678 1.00 96.25 172 LEU A CA 1
ATOM 1419 C C . LEU A 1 172 ? 32.783 -3.188 -23.408 1.00 96.25 172 LEU A C 1
ATOM 1421 O O . LEU A 1 172 ? 33.689 -3.194 -24.236 1.00 96.25 172 LEU A O 1
ATOM 1425 N N . LYS A 1 173 ? 32.007 -4.255 -23.180 1.00 95.88 173 LYS A N 1
ATOM 1426 C CA . LYS A 1 173 ? 32.172 -5.543 -23.877 1.00 95.88 173 LYS A CA 1
ATOM 1427 C C . LYS A 1 173 ? 32.020 -5.395 -25.388 1.00 95.88 173 LYS A C 1
ATOM 1429 O O . LYS A 1 173 ? 32.796 -5.965 -26.144 1.00 95.88 173 LYS A O 1
ATOM 1434 N N . ARG A 1 174 ? 31.045 -4.601 -25.842 1.00 96.38 174 ARG A N 1
ATOM 1435 C CA . ARG A 1 174 ? 30.832 -4.332 -27.272 1.00 96.38 174 ARG A CA 1
ATOM 14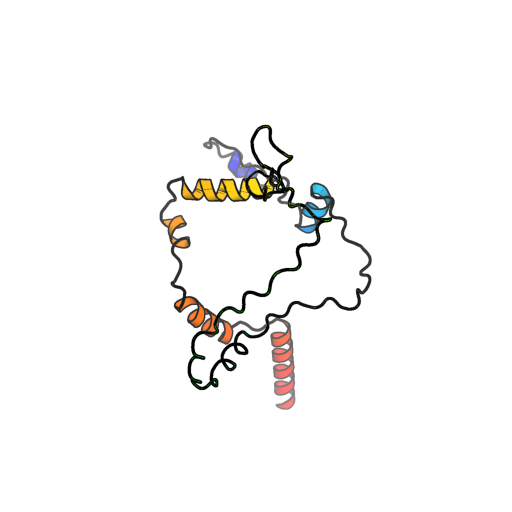36 C C . ARG A 1 174 ? 31.988 -3.549 -27.894 1.00 96.38 174 ARG A C 1
ATOM 1438 O O . ARG A 1 174 ? 32.356 -3.831 -29.028 1.00 96.38 174 ARG A O 1
ATOM 1445 N N . ALA A 1 175 ? 32.533 -2.566 -27.176 1.00 96.44 175 ALA A N 1
ATOM 1446 C CA . ALA A 1 175 ? 33.691 -1.800 -27.626 1.00 96.44 175 ALA A CA 1
ATOM 1447 C C . ALA A 1 175 ? 34.944 -2.686 -27.729 1.00 96.44 175 ALA A C 1
ATOM 1449 O O . ALA A 1 175 ? 35.629 -2.623 -28.743 1.00 96.44 175 ALA A O 1
ATOM 1450 N N . GLN A 1 176 ? 35.183 -3.547 -26.734 1.00 95.31 176 GLN A N 1
ATOM 1451 C CA . GLN A 1 176 ? 36.278 -4.526 -26.728 1.00 95.31 176 GLN A CA 1
ATOM 1452 C C . GLN A 1 176 ? 36.156 -5.520 -27.889 1.00 95.31 176 GLN A C 1
ATOM 1454 O O . GLN A 1 176 ? 37.046 -5.582 -28.722 1.00 95.31 176 GLN A O 1
ATOM 1459 N N . ALA A 1 177 ? 35.006 -6.186 -28.038 1.00 95.62 177 ALA A N 1
ATOM 1460 C CA . ALA A 1 177 ? 34.783 -7.142 -29.127 1.00 95.62 177 ALA A CA 1
ATOM 1461 C C . ALA A 1 177 ? 34.900 -6.515 -30.529 1.00 95.62 177 ALA A C 1
ATOM 1463 O O . ALA A 1 177 ? 35.254 -7.191 -31.489 1.00 95.62 177 ALA A O 1
ATOM 1464 N N . LYS A 1 178 ? 34.587 -5.220 -30.667 1.00 95.56 178 LYS A N 1
ATOM 1465 C CA . LYS A 1 178 ? 34.797 -4.489 -31.921 1.00 95.56 178 LYS A CA 1
ATOM 1466 C C . LYS A 1 178 ? 36.276 -4.172 -32.166 1.00 95.56 178 LYS A C 1
ATOM 1468 O O . LYS A 1 178 ? 36.672 -4.125 -33.323 1.00 95.56 178 LYS A O 1
ATOM 1473 N N . ALA A 1 179 ? 37.052 -3.926 -31.111 1.00 93.38 179 ALA A N 1
ATOM 1474 C CA . ALA A 1 179 ? 38.494 -3.723 -31.207 1.00 93.38 179 ALA A CA 1
ATOM 1475 C C . ALA A 1 179 ? 39.226 -5.028 -31.555 1.00 93.38 179 ALA A C 1
ATOM 1477 O O . ALA A 1 179 ? 40.115 -4.985 -32.385 1.00 93.38 179 ALA A O 1
ATOM 1478 N N . ASP A 1 180 ? 38.798 -6.171 -31.007 1.00 89.62 180 ASP A N 1
ATOM 1479 C CA . ASP A 1 180 ? 39.398 -7.491 -31.284 1.00 89.62 180 ASP A CA 1
ATOM 1480 C C . ASP A 1 180 ? 39.147 -7.997 -32.722 1.00 89.62 180 ASP A C 1
ATOM 1482 O O . ASP A 1 180 ? 39.803 -8.928 -33.182 1.00 89.62 180 ASP A O 1
ATOM 1486 N N . LEU A 1 181 ? 38.162 -7.423 -33.425 1.00 85.75 181 LEU A N 1
ATOM 1487 C CA . LEU A 1 181 ? 37.852 -7.727 -34.829 1.00 85.75 181 LEU A CA 1
ATOM 1488 C C . LEU A 1 181 ? 38.683 -6.908 -35.836 1.00 85.75 181 LEU A C 1
ATOM 1490 O O . LEU A 1 181 ? 38.535 -7.132 -37.040 1.00 85.75 181 LEU A O 1
ATOM 1494 N N . LEU A 1 182 ? 39.491 -5.953 -35.366 1.00 66.56 182 LEU A N 1
ATOM 1495 C CA . LEU A 1 182 ? 40.400 -5.120 -36.163 1.00 66.56 182 LEU A CA 1
ATOM 1496 C C . LEU A 1 182 ? 41.850 -5.557 -35.943 1.00 66.56 182 LEU A C 1
ATOM 1498 O O . LEU A 1 182 ? 42.604 -5.506 -36.938 1.00 66.56 182 LEU A O 1
#

pLDDT: mean 79.66, std 18.28, range [36.91, 97.69]

Foldseek 3Di:
DCPQVVVQVPDDDPDGDDDDPCPPPDPVRCCCPPVVDDDDPDPPPDPDDPDPDPDDPPPPPPPPPDDDDDDDPDDDDPPPDPDPPDPVDDDDDWDDDVVTDDDDDDDCVVVDPDPPVVVVVVVVVVVVVPDDDDPVVCVVVDDDDPPVVVVVVVVCVVVPDDDPVRVVVVVVVVVVVVVVVD

Radius of gyration: 32.9 Å; chains: 1; bounding box: 61×82×90 Å

InterPro domains:
  IPR001921 Large ribosomal subunit protein eL8, eukaryota [PR00882] (93-110)
  IPR001921 Large ribosomal subunit protein eL8, eukaryota [PR00882] (110-127)
  IPR001921 Large ribosomal subunit protein eL8, eukaryota [PR00882] (130-149)
  IPR001921 Large ribosomal subunit protein eL8, eukaryota [PR0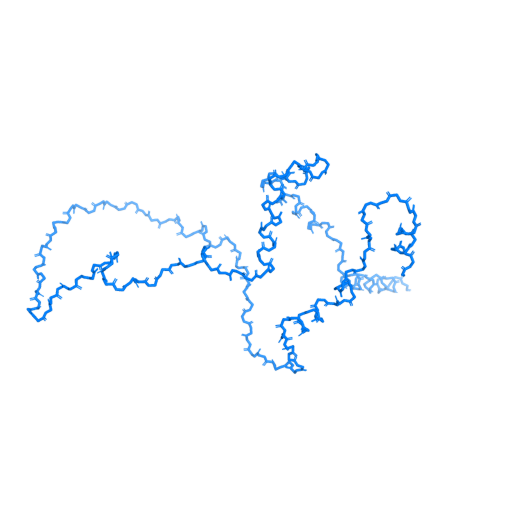0882] (154-167)
  IPR013201 Cathepsin propeptide inhibitor domain (I29) [PF08246] (3-30)
  IPR029064 Ribosomal protein eL30-like superfamily [G3DSA:3.30.1330.30] (114-181)
  IPR038765 Papain-like cysteine peptidase superfamily [SSF54001] (3-52)